Protein AF-A0AAE9KJC9-F1 (afdb_monomer_lite)

Secondary structure (DSSP, 8-state):
-----EEEEEEEEEEE--TTSS-EEEEEEEE--GGG--TT--TTSTT-EEEEESSHHHHHHHHHHHHHHHT-EEEE--TTS-HHHHHHTT---

pLDDT: mean 82.5, std 13.22, range [39.44, 95.75]

Organism: NCBI:txid252130

Sequence (93 aa):
MNQNQIAPAYGRKESYFPDDGAIETSYTVCVLPPYHLRPDTVWQQNGWRPFTADTEEQAEAAAMAYCHEKGWQYQRVNPREPIYPQIHGSQAE

Structure (mmCIF, N/CA/C/O backbone):
data_AF-A0AAE9KJC9-F1
#
_entry.id   AF-A0AAE9KJC9-F1
#
loop_
_atom_site.group_PDB
_atom_site.id
_atom_site.type_symbol
_atom_site.label_atom_id
_atom_site.label_alt_id
_atom_site.label_comp_id
_atom_site.label_asym_id
_atom_site.label_entity_id
_atom_site.label_seq_id
_atom_site.pdbx_PDB_ins_code
_atom_site.Cartn_x
_atom_site.Cartn_y
_atom_site.Cartn_z
_atom_site.occupancy
_atom_site.B_iso_or_equiv
_atom_site.auth_seq_id
_atom_site.auth_comp_id
_atom_site.auth_asym_id
_atom_site.auth_atom_id
_atom_site.pdbx_PDB_model_num
ATOM 1 N N . MET A 1 1 ? -19.277 16.538 6.270 1.00 39.44 1 MET A N 1
ATOM 2 C CA . MET A 1 1 ? -18.102 16.135 7.070 1.00 39.44 1 MET A CA 1
ATOM 3 C C . MET A 1 1 ? -17.305 15.159 6.222 1.00 39.44 1 MET A C 1
ATOM 5 O O . MET A 1 1 ? -17.688 14.000 6.161 1.00 39.44 1 MET A O 1
ATOM 9 N N . ASN A 1 2 ? -16.270 15.616 5.509 1.00 48.34 2 ASN A N 1
ATOM 10 C CA . ASN A 1 2 ? -15.329 14.679 4.896 1.00 48.34 2 ASN A CA 1
ATOM 11 C C . ASN A 1 2 ? -14.495 14.114 6.038 1.00 48.34 2 ASN A C 1
ATOM 13 O O . ASN A 1 2 ? -13.587 14.772 6.536 1.00 48.34 2 ASN A O 1
ATOM 17 N N . GLN A 1 3 ? -14.875 12.936 6.526 1.00 56.50 3 GLN A N 1
ATOM 18 C CA . GLN A 1 3 ? -13.952 12.134 7.310 1.00 56.50 3 GLN A CA 1
ATOM 19 C C . GLN A 1 3 ? -12.753 11.894 6.389 1.00 56.50 3 GLN A C 1
ATOM 21 O O . GLN A 1 3 ? -12.929 11.283 5.338 1.00 56.50 3 GLN A O 1
ATOM 26 N N . ASN A 1 4 ? -11.580 12.442 6.722 1.00 70.81 4 ASN A N 1
ATOM 27 C CA . ASN A 1 4 ? -10.322 12.124 6.046 1.00 70.81 4 ASN A CA 1
ATOM 28 C C . ASN A 1 4 ? -10.055 10.633 6.277 1.00 70.81 4 ASN A C 1
ATOM 30 O O . ASN A 1 4 ? -9.419 10.235 7.250 1.00 70.81 4 ASN A O 1
ATOM 34 N N . GLN A 1 5 ? -10.657 9.792 5.443 1.00 85.06 5 GLN A N 1
ATOM 35 C CA . GLN A 1 5 ? -10.537 8.353 5.547 1.00 85.06 5 GLN A CA 1
ATOM 36 C C . GLN A 1 5 ? -9.130 7.981 5.095 1.00 85.06 5 GLN A C 1
ATOM 38 O O . GLN A 1 5 ? -8.787 8.133 3.922 1.00 85.06 5 GLN A O 1
ATOM 43 N N . ILE A 1 6 ? -8.306 7.544 6.044 1.00 88.88 6 ILE A N 1
ATOM 44 C CA . ILE A 1 6 ? -6.931 7.137 5.776 1.00 88.88 6 ILE A CA 1
ATOM 45 C C . ILE A 1 6 ? -6.961 5.774 5.086 1.00 88.88 6 ILE A C 1
ATOM 47 O O . 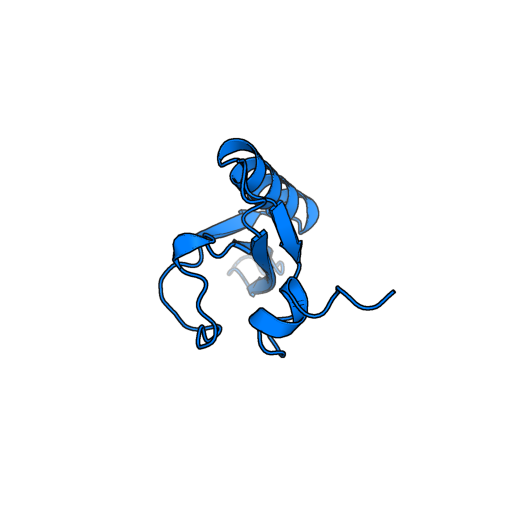ILE A 1 6 ? -7.516 4.813 5.620 1.00 88.88 6 ILE A O 1
ATOM 51 N N . ALA A 1 7 ? -6.370 5.705 3.898 1.00 91.12 7 ALA A N 1
ATOM 52 C CA . ALA A 1 7 ? -6.131 4.481 3.153 1.00 91.12 7 ALA A CA 1
ATOM 53 C C . ALA A 1 7 ? -4.667 4.069 3.370 1.00 91.12 7 ALA A C 1
ATOM 55 O O . ALA A 1 7 ? -3.769 4.672 2.767 1.00 91.12 7 ALA A O 1
ATOM 56 N N . PRO A 1 8 ? -4.397 3.088 4.251 1.00 90.75 8 PRO A N 1
ATOM 57 C CA . PRO A 1 8 ? -3.043 2.619 4.460 1.00 90.75 8 PRO A CA 1
ATOM 58 C C . PRO A 1 8 ? -2.541 1.901 3.209 1.00 90.75 8 PRO A C 1
ATOM 60 O O . PRO A 1 8 ? -3.273 1.138 2.575 1.00 90.75 8 PRO A O 1
ATOM 63 N N . ALA A 1 9 ? -1.280 2.136 2.873 1.00 92.19 9 ALA A N 1
ATOM 64 C CA . ALA A 1 9 ? -0.617 1.536 1.732 1.00 92.19 9 ALA A CA 1
ATOM 65 C C . ALA A 1 9 ? 0.758 0.981 2.107 1.00 92.19 9 ALA A C 1
ATOM 67 O O . ALA A 1 9 ? 1.493 1.601 2.875 1.00 92.19 9 ALA A O 1
ATOM 68 N N . TYR A 1 10 ? 1.136 -0.162 1.540 1.00 91.12 10 TYR A N 1
ATOM 69 C CA . TYR A 1 10 ? 2.498 -0.685 1.655 1.00 91.12 10 TYR A CA 1
ATOM 70 C C . TYR A 1 10 ? 3.053 -1.079 0.294 1.00 91.12 10 TYR A C 1
ATOM 72 O O . TYR A 1 10 ? 2.342 -1.626 -0.546 1.00 91.12 10 TYR A O 1
ATOM 80 N N . GLY A 1 11 ? 4.341 -0.819 0.094 1.00 90.31 11 GLY A N 1
ATOM 81 C CA . GLY A 1 11 ? 5.085 -1.277 -1.073 1.00 90.31 11 GLY A CA 1
ATOM 82 C C . GLY A 1 11 ? 5.729 -2.638 -0.825 1.00 90.31 11 GLY A C 1
ATOM 83 O O . GLY A 1 11 ? 6.229 -2.913 0.269 1.00 90.31 11 GLY A O 1
ATOM 84 N N . ARG A 1 12 ? 5.761 -3.478 -1.856 1.00 89.12 12 ARG A N 1
ATOM 85 C CA . ARG A 1 12 ? 6.608 -4.668 -1.939 1.00 89.12 12 ARG A CA 1
ATOM 86 C C . ARG A 1 12 ? 7.354 -4.669 -3.270 1.00 89.12 12 ARG A C 1
ATOM 88 O O . ARG A 1 12 ? 6.806 -4.281 -4.299 1.00 89.12 12 ARG A O 1
ATOM 95 N N . LYS A 1 13 ? 8.602 -5.121 -3.232 1.00 89.69 13 LYS A N 1
ATOM 96 C CA . LYS A 1 13 ? 9.450 -5.317 -4.406 1.00 89.69 13 LYS A CA 1
ATOM 97 C C . LYS A 1 13 ? 9.538 -6.812 -4.679 1.00 89.69 13 LYS A C 1
ATOM 99 O O . LYS A 1 13 ? 9.910 -7.568 -3.783 1.00 89.69 13 LYS A O 1
ATOM 104 N N . GLU A 1 14 ? 9.213 -7.221 -5.894 1.00 87.94 14 GLU A N 1
ATOM 105 C CA . GLU A 1 14 ? 9.312 -8.604 -6.350 1.00 87.94 14 GLU A CA 1
ATOM 106 C C . GLU A 1 14 ? 10.299 -8.652 -7.512 1.00 87.94 14 GLU A C 1
ATOM 108 O O . GLU A 1 14 ? 10.092 -8.016 -8.545 1.00 87.94 14 GLU A O 1
ATOM 113 N N . SER A 1 15 ? 11.394 -9.385 -7.325 1.00 85.06 15 SER A N 1
ATOM 114 C CA . SER A 1 15 ? 12.370 -9.652 -8.378 1.00 85.06 15 SER A CA 1
ATOM 115 C C . SER A 1 15 ? 12.194 -11.087 -8.848 1.00 85.06 15 SER A C 1
ATOM 117 O O . SER A 1 15 ? 12.157 -12.002 -8.023 1.00 85.06 15 SER A O 1
ATOM 119 N N . TYR A 1 16 ? 12.079 -11.280 -10.155 1.00 82.06 16 TYR A N 1
ATOM 120 C CA . TYR A 1 16 ? 11.948 -12.591 -10.773 1.00 82.06 16 TYR A CA 1
ATOM 121 C C . TYR A 1 16 ? 12.974 -12.751 -11.891 1.00 82.06 16 TYR A C 1
ATOM 123 O O . TYR A 1 16 ? 13.475 -11.781 -12.458 1.00 82.06 16 TYR A O 1
ATOM 131 N N . PHE A 1 17 ? 13.335 -14.004 -12.145 1.00 81.25 17 PHE A N 1
ATOM 132 C CA . PHE A 1 17 ? 14.301 -14.382 -13.165 1.00 81.25 17 PHE A CA 1
ATOM 133 C C . PHE A 1 17 ? 13.519 -14.940 -14.358 1.00 81.25 17 PHE A C 1
ATOM 135 O O . PHE A 1 17 ? 13.157 -16.117 -14.319 1.00 81.25 17 PHE A O 1
ATOM 142 N N . PRO A 1 18 ? 13.185 -14.126 -15.372 1.00 76.56 18 PRO A N 1
ATOM 143 C CA . PRO A 1 18 ? 12.698 -14.648 -16.643 1.00 76.56 18 PRO A CA 1
ATOM 144 C C . PRO A 1 18 ? 13.766 -15.526 -17.315 1.00 76.56 18 PRO A C 1
ATOM 146 O O . PRO A 1 18 ? 14.968 -15.351 -17.094 1.00 76.56 18 PRO A O 1
ATOM 149 N N . ASP A 1 19 ? 13.329 -16.439 -18.185 1.00 77.38 19 ASP A N 1
ATOM 150 C CA . ASP A 1 19 ? 14.198 -17.333 -18.969 1.00 77.38 19 ASP A CA 1
ATOM 151 C C . ASP A 1 19 ? 15.238 -16.589 -19.840 1.00 77.38 19 ASP A C 1
ATOM 153 O O . ASP A 1 19 ? 16.244 -17.177 -20.232 1.00 77.38 19 ASP A O 1
ATOM 157 N N . ASP A 1 20 ? 15.037 -15.291 -20.098 1.00 77.88 20 ASP A N 1
ATOM 158 C CA . ASP A 1 20 ? 15.940 -14.421 -20.872 1.00 77.88 20 ASP A CA 1
ATOM 159 C C . ASP A 1 20 ? 17.204 -13.985 -20.087 1.00 77.88 20 ASP A C 1
ATOM 161 O O . ASP A 1 20 ? 18.120 -13.373 -20.632 1.00 77.88 20 ASP A O 1
ATOM 165 N N 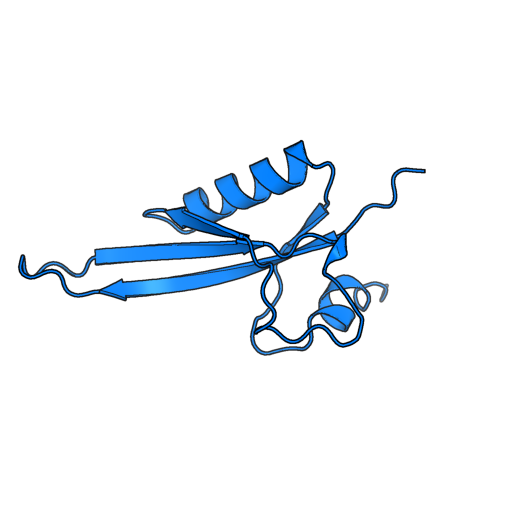. GLY A 1 21 ? 17.297 -14.321 -18.794 1.00 69.69 21 GLY A N 1
ATOM 166 C CA . GLY A 1 21 ? 18.512 -14.162 -17.981 1.00 69.69 21 GLY A CA 1
ATOM 167 C C . GLY A 1 21 ? 18.746 -12.769 -17.380 1.00 69.69 21 GLY A C 1
ATOM 168 O O . GLY A 1 21 ? 19.645 -12.612 -16.550 1.00 69.69 21 GLY A O 1
ATOM 169 N N . ALA A 1 22 ? 17.935 -11.767 -17.728 1.00 78.12 22 ALA A N 1
ATOM 170 C CA . ALA A 1 22 ? 17.924 -10.461 -17.067 1.00 78.12 22 ALA A CA 1
ATOM 171 C C . ALA A 1 22 ? 16.979 -10.475 -15.855 1.00 78.12 22 ALA A C 1
ATOM 173 O O . ALA A 1 22 ? 15.844 -10.910 -15.972 1.00 78.12 22 ALA A O 1
ATOM 174 N N . ILE A 1 23 ? 17.419 -9.985 -14.689 1.00 80.50 23 ILE A N 1
AT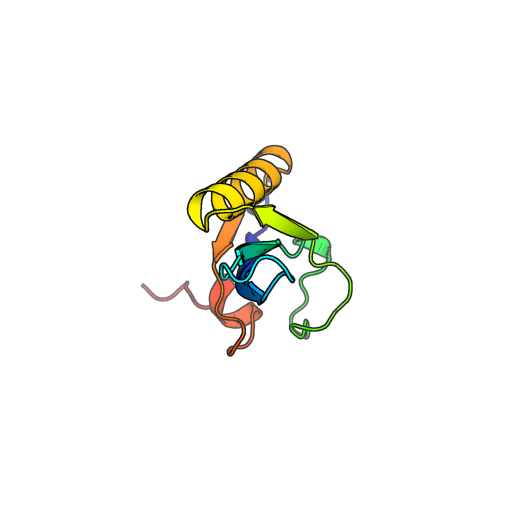OM 175 C CA . ILE A 1 23 ? 16.543 -9.871 -13.510 1.00 80.50 23 ILE A CA 1
ATOM 176 C C . ILE A 1 23 ? 15.485 -8.806 -13.786 1.00 80.50 23 ILE A C 1
ATOM 178 O O . ILE A 1 23 ? 15.803 -7.616 -13.834 1.00 80.50 23 ILE A O 1
ATOM 182 N N . GLU A 1 24 ? 14.228 -9.221 -13.886 1.00 83.25 24 GLU A N 1
ATOM 183 C CA . GLU A 1 24 ? 13.105 -8.298 -13.917 1.00 83.25 24 GLU A CA 1
ATOM 184 C C . GLU A 1 24 ? 12.685 -7.959 -12.488 1.00 83.25 24 GLU A C 1
ATOM 186 O O . GLU A 1 24 ? 12.688 -8.786 -11.572 1.00 83.25 24 GLU A O 1
ATOM 191 N N . THR A 1 25 ? 12.374 -6.687 -12.272 1.00 87.25 25 THR A N 1
ATOM 192 C CA . THR A 1 25 ? 11.928 -6.174 -10.982 1.00 87.25 25 THR A CA 1
ATOM 193 C C . THR A 1 25 ? 10.588 -5.503 -11.179 1.00 87.25 25 THR A C 1
ATOM 195 O O . THR A 1 25 ? 10.474 -4.575 -11.967 1.00 87.25 25 THR A O 1
ATOM 198 N N . SER A 1 26 ? 9.601 -5.946 -10.412 1.00 89.12 26 SER A N 1
ATOM 199 C CA . SER A 1 26 ? 8.301 -5.298 -10.310 1.00 89.12 26 SER A CA 1
ATOM 200 C C . SER A 1 26 ? 8.128 -4.700 -8.918 1.00 89.12 26 SER A C 1
ATOM 202 O O . SER A 1 26 ? 8.544 -5.274 -7.904 1.00 89.12 26 SER A O 1
ATOM 204 N N . TYR A 1 27 ? 7.515 -3.525 -8.865 1.00 91.69 27 TYR A N 1
ATOM 205 C CA . TYR A 1 27 ? 7.129 -2.867 -7.627 1.00 91.69 27 TYR A CA 1
ATOM 206 C C . TYR A 1 27 ? 5.615 -2.902 -7.528 1.00 91.69 27 TYR A C 1
ATOM 208 O O . TYR A 1 27 ? 4.920 -2.476 -8.444 1.00 91.69 27 TYR A O 1
ATOM 216 N N . THR A 1 28 ? 5.101 -3.415 -6.415 1.00 92.69 28 THR A N 1
ATOM 217 C CA . THR A 1 28 ? 3.666 -3.453 -6.145 1.00 92.69 28 THR A CA 1
ATOM 218 C C . THR A 1 28 ? 3.367 -2.646 -4.897 1.00 92.69 28 THR A C 1
ATOM 220 O O . THR A 1 28 ? 3.863 -2.964 -3.817 1.00 92.69 28 THR A O 1
ATOM 223 N N . VAL A 1 29 ? 2.522 -1.629 -5.025 1.00 93.56 29 VAL A N 1
ATOM 224 C CA . VAL A 1 29 ? 1.943 -0.916 -3.885 1.00 93.56 29 VAL A CA 1
ATOM 225 C C . VAL A 1 29 ? 0.543 -1.455 -3.649 1.00 93.56 29 VAL A C 1
ATOM 227 O O . VAL A 1 29 ? -0.293 -1.481 -4.546 1.00 93.56 29 VAL A O 1
ATOM 230 N N . CYS A 1 30 ? 0.280 -1.912 -2.436 1.00 92.19 30 CYS A N 1
ATOM 231 C CA . CYS A 1 30 ? -1.011 -2.420 -2.013 1.00 92.19 30 CYS A CA 1
ATOM 232 C C . CYS A 1 30 ? -1.704 -1.363 -1.159 1.00 92.19 30 CYS A C 1
ATOM 234 O O . CYS A 1 30 ? -1.167 -0.977 -0.126 1.00 92.19 30 CYS A O 1
ATOM 236 N N . VAL A 1 31 ? -2.907 -0.940 -1.549 1.00 92.12 31 VAL A N 1
ATOM 237 C CA . VAL A 1 31 ? -3.741 0.008 -0.790 1.00 92.12 31 VAL A CA 1
ATOM 238 C C . VAL A 1 31 ? -4.896 -0.731 -0.132 1.00 92.12 31 VAL A C 1
ATOM 240 O O . VAL A 1 31 ? -5.650 -1.420 -0.819 1.00 92.12 31 VAL A O 1
ATOM 243 N N . LEU A 1 32 ? -5.088 -0.562 1.174 1.00 90.88 32 LEU A N 1
ATOM 244 C CA . LEU A 1 32 ? -6.276 -1.044 1.868 1.00 90.88 32 LEU A CA 1
ATOM 245 C C . LEU A 1 32 ? -7.361 0.039 1.814 1.00 90.88 32 LEU A C 1
ATOM 247 O O . LEU A 1 32 ? -7.151 1.144 2.321 1.00 90.88 32 LEU A O 1
ATOM 251 N N . PRO A 1 33 ? -8.540 -0.249 1.244 1.00 88.88 33 PRO A N 1
ATOM 252 C CA . PRO A 1 33 ? -9.653 0.678 1.308 1.00 88.88 33 PRO A CA 1
ATOM 253 C C . PRO A 1 33 ? -10.056 0.959 2.768 1.00 88.88 33 PRO A C 1
ATOM 255 O O . PRO A 1 33 ? -10.187 0.012 3.547 1.00 88.88 33 PRO A O 1
ATOM 258 N N . PRO A 1 34 ? -10.329 2.219 3.154 1.00 86.56 34 PRO A N 1
ATOM 259 C CA . PRO A 1 34 ? -10.580 2.585 4.552 1.00 86.56 34 PRO A CA 1
ATOM 260 C C . PRO A 1 34 ? -11.762 1.860 5.208 1.00 86.56 34 PRO A C 1
ATOM 262 O O . PRO A 1 34 ? -11.784 1.668 6.414 1.00 86.56 34 PRO A O 1
ATOM 265 N N . TYR A 1 35 ? -12.752 1.412 4.434 1.00 83.88 35 TYR A N 1
ATOM 266 C CA . TYR A 1 35 ? -13.892 0.646 4.955 1.00 83.88 35 TYR A CA 1
ATOM 267 C C . TYR A 1 35 ? -13.544 -0.805 5.339 1.00 83.88 35 TYR A C 1
ATOM 269 O O . TYR A 1 35 ? -14.327 -1.465 6.021 1.00 83.88 35 TYR A O 1
ATOM 277 N N . HIS A 1 36 ? -12.380 -1.306 4.916 1.00 83.31 36 HIS A N 1
ATOM 278 C CA . HIS A 1 36 ? -11.819 -2.581 5.367 1.00 83.31 36 HIS A CA 1
ATOM 279 C C . HIS A 1 36 ? -10.880 -2.425 6.570 1.00 83.31 36 HIS A C 1
ATOM 281 O O . HIS A 1 36 ? -10.484 -3.426 7.167 1.00 83.31 36 HIS A O 1
ATOM 287 N N . LEU A 1 37 ? -10.534 -1.189 6.936 1.00 79.75 37 LEU A N 1
ATOM 288 C CA . LEU A 1 37 ? -9.684 -0.899 8.077 1.00 79.75 37 LEU A CA 1
ATOM 289 C C . LEU A 1 37 ? -10.476 -1.059 9.379 1.00 79.75 37 LEU A C 1
ATOM 291 O O . LEU A 1 37 ? -11.448 -0.352 9.645 1.00 79.75 37 LEU A O 1
ATOM 295 N N . ARG A 1 38 ? -10.025 -1.990 10.207 1.00 76.50 38 ARG A N 1
ATOM 296 C CA . ARG A 1 38 ? -10.518 -2.264 11.550 1.00 76.50 38 ARG A CA 1
ATOM 297 C C . ARG A 1 38 ? -9.335 -2.275 12.525 1.00 76.50 38 ARG A C 1
ATOM 299 O O . ARG A 1 38 ? -8.197 -2.487 12.103 1.00 76.50 38 ARG A O 1
ATOM 306 N N . PRO A 1 39 ? -9.573 -2.074 13.831 1.00 71.94 39 PRO A N 1
ATOM 307 C CA . PRO A 1 39 ? -8.518 -2.146 14.844 1.00 71.94 39 PRO A CA 1
ATOM 308 C C . PRO A 1 39 ? -7.777 -3.493 14.865 1.00 71.94 39 PRO A C 1
ATOM 310 O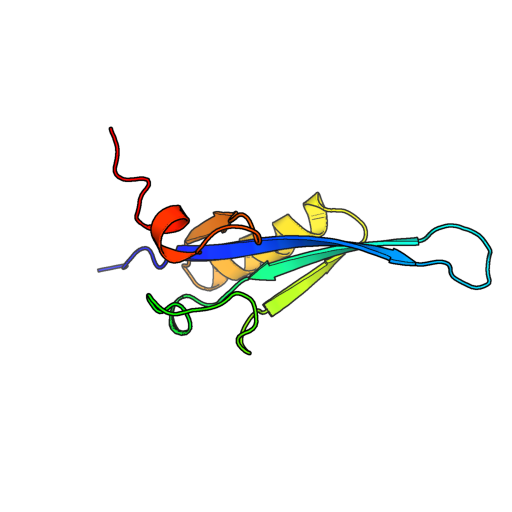 O . PRO A 1 39 ? -6.606 -3.545 15.225 1.00 71.94 39 PRO A O 1
ATOM 313 N N . ASP A 1 40 ? -8.453 -4.570 14.458 1.00 73.19 40 ASP A N 1
ATOM 314 C CA . ASP A 1 40 ? -7.945 -5.940 14.364 1.00 73.19 40 ASP A CA 1
ATOM 315 C C . ASP A 1 40 ? -7.481 -6.333 12.948 1.00 73.19 40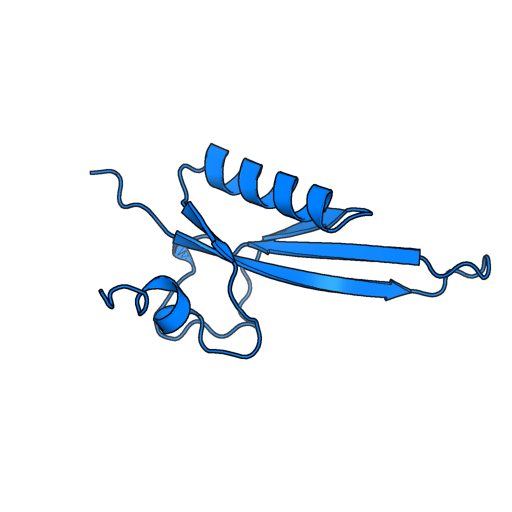 ASP A C 1
ATOM 317 O O . ASP A 1 40 ? -7.163 -7.500 12.708 1.00 73.19 40 ASP A O 1
ATOM 321 N N . THR A 1 41 ? -7.436 -5.396 11.990 1.00 67.81 41 THR A N 1
ATOM 322 C CA . THR A 1 41 ? -6.985 -5.701 10.627 1.00 67.81 41 THR A CA 1
ATOM 323 C C . THR A 1 41 ? -5.533 -6.171 10.639 1.00 67.81 41 THR A C 1
ATOM 325 O O . THR A 1 41 ? -4.601 -5.404 10.888 1.00 67.81 41 THR A O 1
ATOM 328 N N . VAL A 1 42 ? -5.343 -7.445 10.301 1.00 69.19 42 VAL A N 1
ATOM 329 C CA . VAL A 1 42 ? -4.032 -8.033 10.015 1.00 69.19 42 VAL A CA 1
ATOM 330 C C . VAL A 1 42 ? -3.664 -7.833 8.543 1.00 69.19 42 VAL A C 1
ATOM 332 O O . VAL A 1 42 ? -4.534 -7.810 7.670 1.00 69.19 42 VAL A O 1
ATOM 335 N N . TRP A 1 43 ? -2.362 -7.757 8.251 1.00 67.25 43 TRP A N 1
ATOM 336 C CA . TRP A 1 43 ? -1.803 -7.551 6.903 1.00 67.25 43 TRP A CA 1
ATOM 337 C C . TRP A 1 43 ? -2.316 -8.528 5.833 1.00 67.25 43 TRP A C 1
ATOM 339 O O . TRP A 1 43 ? -2.295 -8.201 4.654 1.00 67.25 43 TRP A O 1
ATOM 349 N N . GLN A 1 44 ? -2.808 -9.704 6.233 1.00 62.75 44 GLN A N 1
ATOM 350 C CA . GLN A 1 44 ? -3.235 -10.783 5.335 1.00 62.75 44 GLN A CA 1
ATOM 351 C C . GLN A 1 44 ? -4.747 -10.823 5.030 1.00 62.75 44 GLN A C 1
ATOM 353 O O . GLN A 1 44 ? -5.220 -11.812 4.475 1.00 62.75 44 GLN A O 1
ATOM 358 N N . GLN A 1 45 ? -5.542 -9.804 5.380 1.00 64.69 45 GLN A N 1
ATOM 359 C CA . GLN A 1 45 ? -6.966 -9.814 5.009 1.00 64.69 45 GLN A CA 1
ATOM 360 C C . GLN A 1 45 ? -7.196 -9.481 3.525 1.00 64.69 45 GLN A C 1
ATOM 362 O O . GLN A 1 45 ? -6.581 -8.575 2.963 1.00 64.69 45 GLN A O 1
ATOM 367 N N . ASN A 1 46 ? -8.132 -10.205 2.901 1.00 62.81 46 ASN A N 1
ATOM 368 C CA . ASN A 1 46 ? -8.649 -9.919 1.563 1.00 62.81 46 ASN A CA 1
ATOM 369 C C . ASN A 1 46 ? -9.173 -8.475 1.501 1.00 62.81 46 ASN A C 1
ATOM 371 O O . ASN A 1 46 ? -10.018 -8.096 2.309 1.00 62.81 46 ASN A O 1
ATOM 375 N N . GLY A 1 47 ? -8.697 -7.683 0.541 1.00 76.12 47 GLY A N 1
ATOM 376 C CA . GLY A 1 47 ? -9.175 -6.309 0.343 1.00 76.12 47 GLY A CA 1
ATOM 377 C C . GLY A 1 47 ? -8.097 -5.309 -0.058 1.00 76.12 47 GLY A C 1
ATOM 378 O O . GLY A 1 47 ? -8.434 -4.227 -0.532 1.00 76.12 47 GLY A O 1
ATOM 379 N N . TRP A 1 48 ? -6.815 -5.662 0.076 1.00 88.31 48 TRP A N 1
ATOM 380 C CA . TRP A 1 48 ? -5.729 -4.854 -0.472 1.00 88.31 48 TRP A CA 1
ATOM 381 C C . TRP A 1 48 ? -5.810 -4.815 -1.992 1.00 88.31 48 TRP A C 1
ATOM 383 O O . TRP A 1 48 ? -5.828 -5.851 -2.658 1.00 88.31 48 TRP A O 1
ATOM 393 N N . ARG A 1 49 ? -5.841 -3.607 -2.542 1.00 91.56 49 ARG A N 1
ATOM 394 C CA . ARG A 1 49 ? -5.826 -3.376 -3.977 1.00 91.56 49 ARG A CA 1
ATOM 395 C C . ARG A 1 49 ? -4.380 -3.190 -4.445 1.00 91.56 49 ARG A C 1
ATOM 397 O O . ARG A 1 49 ? -3.758 -2.222 -4.008 1.00 91.56 49 ARG A O 1
ATOM 404 N N . PRO A 1 50 ? -3.845 -4.090 -5.288 1.00 93.06 50 PRO A N 1
ATOM 405 C CA . PRO A 1 50 ? -2.479 -3.990 -5.783 1.00 93.06 50 PRO A CA 1
ATOM 406 C C . PRO A 1 50 ? -2.378 -3.019 -6.965 1.00 93.06 50 PRO A C 1
ATOM 408 O O . PRO A 1 50 ? -3.258 -2.974 -7.827 1.00 93.06 50 PRO A O 1
ATOM 411 N N . PHE A 1 51 ? -1.270 -2.288 -7.014 1.00 94.06 51 PHE A N 1
ATOM 412 C CA . PHE A 1 51 ? -0.848 -1.414 -8.103 1.00 94.06 51 PHE A CA 1
ATOM 413 C C . PHE A 1 51 ? 0.590 -1.783 -8.456 1.00 94.06 51 PHE A C 1
ATOM 415 O O . PHE A 1 51 ? 1.507 -1.461 -7.703 1.00 94.06 51 PHE A O 1
ATOM 422 N N . THR A 1 52 ? 0.771 -2.514 -9.554 1.00 93.50 52 THR A N 1
ATOM 423 C CA . THR A 1 52 ? 2.079 -3.018 -9.992 1.00 93.50 52 THR A CA 1
ATOM 424 C C . THR A 1 52 ? 2.622 -2.163 -11.131 1.00 93.50 52 THR A C 1
ATOM 426 O O . THR A 1 52 ? 1.886 -1.857 -12.068 1.00 93.50 52 THR A O 1
ATOM 429 N N . ALA A 1 53 ? 3.898 -1.792 -11.051 1.00 92.31 53 ALA A N 1
ATOM 430 C CA . ALA A 1 53 ? 4.619 -1.062 -12.088 1.00 92.31 53 ALA A CA 1
ATOM 431 C C . ALA A 1 53 ? 6.111 -1.439 -12.107 1.00 92.31 53 ALA A C 1
ATOM 433 O O . ALA A 1 53 ? 6.609 -2.113 -11.199 1.00 92.31 53 ALA A O 1
ATOM 434 N N . ASP A 1 54 ? 6.824 -0.967 -13.129 1.00 89.69 54 ASP A N 1
ATOM 435 C CA . ASP A 1 54 ? 8.258 -1.222 -13.313 1.00 89.69 54 ASP A CA 1
ATOM 436 C C . ASP A 1 54 ? 9.121 -0.438 -12.311 1.00 89.69 54 ASP A C 1
ATOM 438 O O . ASP A 1 54 ? 10.239 -0.841 -11.983 1.00 89.69 54 ASP A O 1
ATOM 442 N N . THR A 1 55 ? 8.597 0.672 -11.776 1.00 90.75 55 THR A N 1
ATOM 443 C CA . THR A 1 55 ? 9.261 1.485 -10.748 1.00 90.75 55 THR A CA 1
ATOM 444 C C . THR A 1 55 ? 8.381 1.703 -9.519 1.00 90.75 55 THR A C 1
ATOM 446 O O . THR A 1 55 ? 7.149 1.695 -9.595 1.00 90.75 55 THR A O 1
ATOM 449 N N . GLU A 1 56 ? 9.021 1.930 -8.366 1.00 91.69 56 GLU A N 1
ATOM 450 C CA . GLU A 1 56 ? 8.313 2.255 -7.121 1.00 91.69 56 GLU A CA 1
ATOM 451 C C . GLU A 1 56 ? 7.482 3.535 -7.276 1.00 91.69 56 GLU A C 1
ATOM 453 O O . GLU A 1 56 ? 6.316 3.557 -6.894 1.00 91.69 56 GLU A O 1
ATOM 458 N N . GLU A 1 57 ? 8.047 4.566 -7.908 1.00 92.81 57 GLU A N 1
ATOM 459 C CA . GLU A 1 57 ? 7.385 5.856 -8.130 1.00 92.81 57 GLU A CA 1
ATOM 460 C C . GLU A 1 57 ? 6.114 5.718 -8.976 1.00 92.81 57 GLU A C 1
ATOM 462 O O . GLU A 1 57 ? 5.105 6.354 -8.680 1.00 92.81 57 GLU A O 1
ATOM 467 N N . GLN A 1 58 ? 6.127 4.869 -10.009 1.00 93.94 58 GLN A N 1
ATOM 468 C CA . GLN A 1 58 ? 4.944 4.616 -10.835 1.00 93.94 58 GLN A CA 1
ATOM 469 C C . GLN A 1 58 ? 3.860 3.862 -10.059 1.00 93.94 58 GLN A C 1
ATOM 471 O O . GLN A 1 58 ? 2.681 4.216 -10.142 1.00 93.94 58 GLN A O 1
ATOM 476 N N . ALA A 1 59 ? 4.251 2.845 -9.286 1.00 93.81 59 ALA A N 1
ATOM 477 C CA . ALA A 1 59 ? 3.326 2.080 -8.458 1.00 93.81 59 ALA A CA 1
ATOM 478 C C . ALA A 1 59 ? 2.693 2.962 -7.366 1.00 93.81 59 ALA A C 1
ATOM 480 O O . ALA A 1 59 ? 1.481 2.903 -7.141 1.00 93.81 59 ALA A O 1
ATOM 481 N N . GLU A 1 60 ? 3.486 3.830 -6.731 1.00 94.12 60 GLU A N 1
ATOM 482 C CA . GLU A 1 60 ? 2.995 4.801 -5.751 1.00 94.12 60 GLU A CA 1
ATOM 483 C C . GLU A 1 60 ? 2.104 5.862 -6.384 1.00 94.12 60 GLU A C 1
ATOM 485 O O . GLU A 1 60 ? 1.026 6.128 -5.859 1.00 94.12 60 GLU A O 1
ATOM 490 N N . ALA A 1 61 ? 2.492 6.432 -7.525 1.00 94.56 61 ALA A N 1
ATOM 491 C CA . ALA A 1 61 ? 1.677 7.422 -8.218 1.00 94.56 61 ALA A CA 1
ATOM 492 C C . ALA A 1 61 ? 0.297 6.854 -8.585 1.00 94.56 61 ALA A C 1
ATOM 494 O O . ALA A 1 61 ? -0.717 7.523 -8.380 1.00 94.56 61 ALA A O 1
ATOM 495 N N . ALA A 1 62 ? 0.237 5.603 -9.054 1.00 95.75 62 ALA A N 1
ATOM 496 C CA . ALA A 1 62 ? -1.021 4.918 -9.345 1.00 95.75 62 ALA A CA 1
ATOM 497 C C . ALA A 1 62 ? -1.874 4.702 -8.080 1.00 95.75 62 ALA A C 1
ATOM 499 O O . ALA A 1 62 ? -3.080 4.963 -8.088 1.00 95.75 62 ALA A O 1
ATOM 500 N N . ALA A 1 63 ? -1.253 4.279 -6.975 1.00 95.19 63 ALA A N 1
ATOM 501 C CA . ALA A 1 63 ? -1.924 4.106 -5.689 1.00 95.19 63 ALA A CA 1
ATOM 502 C C . ALA A 1 63 ? -2.448 5.437 -5.112 1.00 95.19 63 ALA A C 1
ATOM 504 O O . ALA A 1 63 ? -3.586 5.510 -4.642 1.00 95.19 63 ALA A O 1
ATOM 505 N N . MET A 1 64 ? -1.649 6.504 -5.181 1.00 94.88 64 MET A N 1
ATOM 506 C CA . MET A 1 64 ? -2.019 7.848 -4.735 1.00 94.88 64 MET A CA 1
ATOM 507 C C . MET A 1 64 ? -3.145 8.437 -5.585 1.00 94.88 64 MET A C 1
ATOM 509 O O . MET A 1 64 ? -4.092 8.991 -5.025 1.00 94.88 64 MET A O 1
ATOM 513 N N . ALA A 1 65 ? -3.081 8.283 -6.912 1.00 95.62 65 ALA A N 1
ATOM 514 C CA . ALA A 1 65 ? -4.140 8.712 -7.822 1.00 95.62 65 ALA A CA 1
ATOM 515 C C . ALA A 1 65 ? -5.465 8.016 -7.484 1.00 95.62 65 ALA A C 1
ATOM 517 O O . ALA A 1 65 ? -6.484 8.684 -7.321 1.00 95.62 65 ALA A O 1
ATOM 518 N N . TYR A 1 66 ? -5.429 6.701 -7.257 1.00 94.50 66 TYR A N 1
ATOM 519 C CA . TYR A 1 66 ? -6.601 5.943 -6.831 1.00 94.50 66 TYR A CA 1
ATOM 520 C C . TYR A 1 66 ? -7.185 6.446 -5.502 1.00 94.50 66 TYR A C 1
ATOM 522 O O . TYR A 1 66 ? -8.398 6.633 -5.393 1.00 94.50 66 TYR A O 1
ATOM 530 N N . CYS A 1 67 ? -6.348 6.698 -4.489 1.00 92.88 67 CYS A N 1
ATOM 531 C CA . CYS A 1 67 ? -6.807 7.280 -3.225 1.00 92.88 67 CYS A CA 1
ATOM 532 C C . CYS A 1 67 ? -7.436 8.664 -3.436 1.00 92.88 67 CYS A C 1
ATOM 534 O O . CYS A 1 67 ? -8.512 8.933 -2.902 1.00 92.88 67 CYS A O 1
ATOM 536 N N . HIS A 1 68 ? -6.817 9.511 -4.262 1.00 92.31 68 HIS A N 1
ATOM 537 C CA . HIS A 1 68 ? -7.308 10.850 -4.576 1.00 92.31 68 HIS A CA 1
ATOM 538 C C . HIS A 1 68 ? -8.678 10.819 -5.275 1.00 92.31 68 HIS A C 1
ATOM 540 O O . HIS A 1 68 ? -9.594 11.523 -4.855 1.00 92.31 68 HIS A O 1
ATOM 546 N N . GLU A 1 69 ? -8.871 9.948 -6.273 1.00 93.31 69 GLU A N 1
ATOM 547 C CA . GLU A 1 69 ? -10.165 9.747 -6.950 1.00 93.31 69 GLU A CA 1
ATOM 548 C C . GLU A 1 69 ? -11.277 9.294 -5.995 1.00 93.31 69 GLU A C 1
ATOM 550 O O . GLU A 1 69 ? -12.456 9.582 -6.211 1.00 93.31 69 GLU A O 1
ATOM 555 N N . LYS A 1 70 ? -10.917 8.569 -4.933 1.00 90.25 70 LYS A N 1
ATOM 556 C CA . LYS A 1 70 ? -11.854 8.093 -3.910 1.00 90.25 70 LYS A CA 1
ATOM 557 C C . LYS A 1 70 ? -12.060 9.073 -2.755 1.00 90.25 70 LYS A C 1
ATOM 559 O O . LYS A 1 70 ? -12.918 8.819 -1.912 1.00 90.25 70 LYS A O 1
ATOM 564 N N . GLY A 1 71 ? -11.317 10.179 -2.719 1.00 90.56 71 GLY A N 1
ATOM 565 C CA . GLY A 1 71 ? -11.332 11.125 -1.603 1.00 90.56 71 GLY A CA 1
ATOM 566 C C . GLY A 1 71 ? -10.706 10.560 -0.323 1.00 90.56 71 GLY A C 1
ATOM 567 O O . GLY A 1 71 ? -11.092 10.955 0.775 1.00 90.56 71 GLY A O 1
ATOM 568 N N . TRP A 1 72 ? -9.776 9.612 -0.452 1.00 92.00 72 TRP A N 1
ATOM 569 C CA . TRP A 1 72 ? -9.047 9.004 0.659 1.00 92.00 72 TRP A CA 1
ATOM 570 C C . TRP A 1 72 ? -7.669 9.637 0.831 1.00 92.00 72 TRP A C 1
ATOM 572 O O . TRP A 1 72 ? -7.013 10.024 -0.137 1.00 92.00 72 TRP A O 1
ATOM 582 N N . GLN A 1 73 ? -7.197 9.685 2.073 1.00 91.31 73 GLN A N 1
ATOM 583 C CA . GLN A 1 73 ? -5.844 10.124 2.389 1.00 91.31 73 GLN A CA 1
ATOM 584 C C . GLN A 1 73 ? -4.886 8.935 2.277 1.00 91.31 73 GLN A C 1
ATOM 586 O O . GLN A 1 73 ? -4.958 8.002 3.074 1.00 91.31 73 GLN A O 1
ATOM 591 N N . TYR A 1 74 ? -3.987 8.969 1.294 1.00 91.62 74 TYR A N 1
ATOM 592 C CA . TYR A 1 74 ? -2.908 7.988 1.175 1.00 91.62 74 TYR A CA 1
ATOM 593 C C . TYR A 1 74 ? -1.952 8.102 2.369 1.00 91.62 74 TYR A C 1
ATOM 595 O O . TYR A 1 74 ? -1.460 9.191 2.662 1.00 91.62 74 TYR A O 1
ATOM 603 N N . GLN A 1 75 ? -1.674 6.982 3.037 1.00 91.06 75 GLN A N 1
ATOM 604 C CA . GLN A 1 75 ? -0.693 6.910 4.118 1.00 91.06 75 GLN A CA 1
ATOM 605 C C . GLN A 1 75 ? 0.165 5.660 3.953 1.00 91.06 75 GLN A C 1
ATOM 607 O O . GLN A 1 75 ? -0.340 4.539 4.031 1.00 91.06 75 GLN A O 1
ATOM 612 N N . ARG A 1 76 ? 1.475 5.841 3.767 1.00 90.50 76 ARG A N 1
ATOM 613 C CA . ARG A 1 76 ? 2.407 4.712 3.729 1.00 90.50 76 ARG A CA 1
ATOM 614 C C . ARG A 1 76 ? 2.567 4.131 5.135 1.00 90.50 76 ARG A C 1
ATOM 616 O O . ARG A 1 76 ? 2.727 4.877 6.101 1.00 90.50 76 ARG A O 1
ATOM 623 N N . VAL A 1 77 ? 2.502 2.808 5.230 1.00 89.00 77 VAL A N 1
ATOM 624 C CA . VAL A 1 77 ? 2.607 2.027 6.466 1.00 89.00 77 VAL A CA 1
ATOM 625 C C . VAL A 1 77 ? 3.637 0.908 6.308 1.00 89.00 77 VAL A C 1
ATOM 627 O O . VAL A 1 77 ? 3.867 0.388 5.215 1.00 89.00 77 VAL A O 1
ATOM 630 N N . ASN A 1 78 ? 4.268 0.532 7.414 1.00 85.81 78 ASN A N 1
ATOM 631 C CA . ASN A 1 78 ? 5.260 -0.526 7.500 1.00 85.81 78 ASN A CA 1
ATOM 632 C C . ASN A 1 78 ? 4.582 -1.898 7.681 1.00 85.81 78 ASN A C 1
ATOM 634 O O . ASN A 1 78 ? 3.999 -2.123 8.746 1.00 85.81 78 ASN A O 1
ATOM 638 N N . PRO A 1 79 ? 4.723 -2.846 6.725 1.00 80.56 79 PRO A N 1
ATOM 639 C CA . PRO A 1 79 ? 4.114 -4.180 6.782 1.00 80.56 79 PRO A CA 1
ATOM 640 C C . PRO A 1 79 ? 4.550 -5.053 7.965 1.00 80.56 79 PRO A C 1
ATOM 642 O O . PRO A 1 79 ? 3.983 -6.122 8.185 1.00 80.56 79 PRO A O 1
ATOM 645 N N . ARG A 1 80 ? 5.565 -4.628 8.726 1.00 82.50 80 ARG A N 1
ATOM 646 C CA . ARG A 1 80 ? 6.081 -5.340 9.904 1.00 82.50 80 ARG A CA 1
ATOM 647 C C . ARG A 1 80 ? 5.448 -4.895 11.222 1.00 82.50 80 ARG A C 1
ATOM 649 O O . ARG A 1 80 ? 5.693 -5.528 12.243 1.00 82.50 80 ARG A O 1
ATOM 656 N N . GLU A 1 81 ? 4.648 -3.835 11.208 1.00 83.06 81 GLU A N 1
ATOM 657 C CA . GLU A 1 81 ? 4.047 -3.235 12.401 1.00 83.06 81 GLU A CA 1
ATOM 658 C C . GLU A 1 81 ? 2.515 -3.209 12.280 1.00 83.06 81 GLU A C 1
ATOM 660 O O . GLU A 1 81 ? 1.983 -3.229 11.169 1.00 83.06 81 GLU A O 1
ATOM 665 N N . PRO A 1 82 ? 1.754 -3.194 13.387 1.00 82.56 82 PRO A N 1
ATOM 666 C CA . PRO A 1 82 ? 0.297 -3.067 13.329 1.00 82.56 82 PRO A CA 1
ATOM 667 C C . PRO A 1 82 ? -0.125 -1.767 12.625 1.00 82.56 82 PRO A C 1
ATOM 669 O O . PRO A 1 82 ? 0.458 -0.710 12.858 1.00 82.56 82 PRO A O 1
ATOM 672 N N . ILE A 1 83 ? -1.143 -1.837 11.761 1.00 82.00 83 ILE A N 1
ATOM 673 C CA . ILE A 1 83 ? -1.559 -0.720 10.891 1.00 82.00 83 ILE A CA 1
ATOM 674 C C . ILE A 1 83 ? -2.167 0.424 11.712 1.00 82.00 83 ILE A C 1
ATOM 676 O O . ILE A 1 83 ? -1.772 1.574 11.555 1.00 82.00 83 ILE A O 1
ATOM 680 N N . TYR A 1 84 ? -3.104 0.107 12.614 1.00 80.06 84 TYR A N 1
ATOM 681 C CA . TYR A 1 84 ? -3.897 1.087 13.368 1.00 80.06 84 TYR A CA 1
ATOM 682 C C . TYR A 1 84 ? -3.068 2.145 14.136 1.00 80.06 84 TYR A C 1
ATOM 684 O O . TYR A 1 84 ? -3.363 3.332 13.998 1.00 80.06 84 TYR A O 1
ATOM 692 N N . PRO A 1 85 ? -2.009 1.798 14.896 1.00 83.31 85 PRO A N 1
ATOM 693 C CA . PRO A 1 85 ? -1.180 2.807 15.559 1.00 83.31 85 PRO A CA 1
ATOM 694 C C . PRO A 1 85 ? -0.342 3.653 14.592 1.00 83.31 85 PRO A C 1
ATOM 696 O O . PRO A 1 85 ? -0.019 4.781 14.930 1.00 83.31 85 PRO A O 1
ATOM 699 N N . GLN A 1 86 ? -0.023 3.181 13.386 1.00 84.19 86 GLN A N 1
ATOM 700 C CA . GLN A 1 86 ? 0.739 3.980 12.413 1.00 84.19 86 GLN A CA 1
ATOM 701 C C . GLN A 1 86 ? -0.108 5.077 11.757 1.00 84.19 86 GLN A C 1
ATOM 703 O O . GLN A 1 86 ? 0.418 6.090 11.316 1.00 84.19 86 GLN A O 1
ATOM 708 N N . ILE A 1 87 ? -1.424 4.874 11.689 1.00 82.00 87 ILE A N 1
ATOM 709 C CA . ILE A 1 87 ? -2.370 5.818 11.079 1.00 82.00 87 ILE A CA 1
ATOM 710 C C . ILE A 1 87 ? -3.087 6.701 12.115 1.00 82.00 87 ILE A C 1
ATOM 712 O O . ILE A 1 87 ? -3.501 7.807 11.787 1.00 82.00 87 ILE A O 1
ATOM 716 N N . HIS A 1 88 ? -3.240 6.227 13.360 1.00 76.31 88 HIS A N 1
ATOM 717 C CA . HIS A 1 88 ? -3.920 6.951 14.446 1.00 76.31 88 HIS A CA 1
ATOM 718 C C . HIS A 1 88 ? -2.981 7.391 15.578 1.00 76.31 88 HIS A C 1
ATOM 720 O O . HIS A 1 88 ? -3.337 8.277 16.348 1.00 76.31 88 HIS A O 1
ATOM 726 N N . GLY A 1 89 ? -1.794 6.791 15.697 1.00 62.44 89 GLY A N 1
ATOM 727 C CA . GLY A 1 89 ? -0.808 7.108 16.735 1.00 62.44 89 GLY A CA 1
ATOM 728 C C . GLY A 1 89 ? 0.090 8.300 16.407 1.00 62.44 89 GLY A C 1
ATOM 729 O O . GLY A 1 89 ? 0.798 8.770 17.288 1.00 62.44 89 GLY A O 1
ATOM 730 N N . SER A 1 90 ? 0.025 8.846 15.188 1.00 53.78 90 SER A N 1
ATOM 731 C CA . SER A 1 90 ? 0.728 10.084 14.815 1.00 53.78 90 SER A CA 1
ATOM 732 C C . SER A 1 90 ? 0.052 11.368 15.327 1.00 53.78 90 SER A C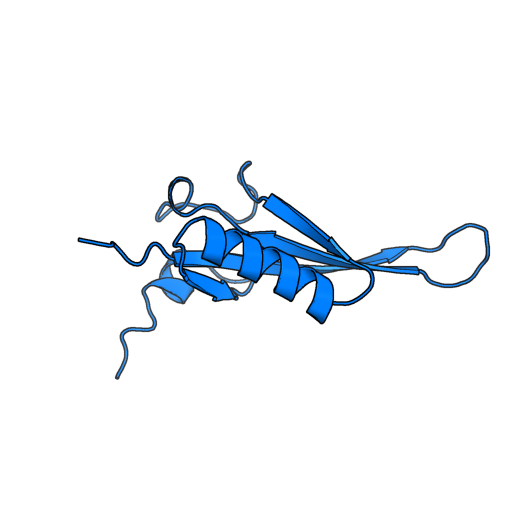 1
ATOM 734 O O . SER A 1 90 ? 0.400 12.452 14.877 1.00 53.78 90 SER A O 1
ATOM 736 N N . GLN A 1 91 ? -0.886 11.278 16.279 1.00 46.88 91 GLN A N 1
ATOM 737 C CA . GLN A 1 91 ? -1.276 12.413 17.128 1.00 46.88 91 GLN A CA 1
ATOM 738 C C . GLN A 1 91 ? -0.377 12.482 18.370 1.00 46.88 91 GLN A C 1
ATOM 740 O O . GLN A 1 91 ? -0.846 12.399 19.504 1.00 46.88 91 GLN A O 1
ATOM 745 N N . ALA A 1 92 ? 0.927 12.593 18.155 1.00 43.94 92 ALA A N 1
ATOM 746 C CA . ALA A 1 92 ? 1.837 13.088 19.170 1.00 43.94 92 ALA A CA 1
ATOM 747 C C . ALA A 1 92 ? 2.536 14.308 18.567 1.00 43.94 92 ALA A C 1
ATOM 749 O O . ALA A 1 92 ? 3.224 14.167 17.559 1.00 43.94 92 ALA A O 1
ATOM 750 N N . GLU A 1 93 ? 2.307 15.445 19.233 1.00 40.88 93 GLU A N 1
ATOM 751 C CA . GLU A 1 93 ? 2.835 16.808 19.021 1.00 40.88 93 GLU A CA 1
ATOM 752 C C . GLU A 1 93 ? 1.935 17.790 18.254 1.00 40.88 93 GLU A C 1
ATOM 754 O O . GLU A 1 93 ? 1.760 17.679 17.022 1.00 40.88 93 GLU A O 1
#

Radius of gyration: 14.83 Å; chains: 1; bounding box: 37×34×40 Å

Foldseek 3Di:
DLPQQAWEKEKDKDWDQDPVGDIQIKIKIWTAGSVQDDQPDAPPDPRTDIQIDSDNVNNVVVVCVVCVVVSHHYDYDDNVDRDVCSVPVVPDD